Protein AF-A0A9E5U0W6-F1 (afdb_monomer)

Sequence (58 aa):
PSAKPVLLEPILEVDVLTPEDNLGEVMGDLSARRGQILGSEPSGRLTRVRAYVPEAEM

Mean predicted aligned error: 3.45 Å

Foldseek 3Di:
DDDDDDDDFDKDKDKDKAAPVCVVVVVVLCVVQVKDWPDWDDDDRTIITIIIGGPVSD

Solvent-accessible surface area (backbone atoms only — not comparable to full-atom values): 3582 Å² total; per-residue (Å²): 134,89,81,82,88,78,90,84,80,65,72,40,84,45,80,46,78,39,46,68,93,49,45,67,58,55,53,48,53,41,45,74,36,70,27,46,78,77,48,71,46,83,53,87,86,28,31,35,37,37,29,41,29,40,57,93,58,110

Secondary structure (DSSP, 8-state):
----------EEEEEEEE-GGGHHHHHHHHHHTT-EEEEEEEETTEEEEEEEEEGGG-

pLDDT: mean 95.1, std 5.26, range [64.12, 98.12]

Nearest PDB structures (foldseek):
  8p2f-assembly1_E  TM=9.971E-01  e=5.251E-05  Staphylococcus aureus subsp. aureus NCTC 8325
  8p2h-assembly1_E  TM=9.948E-01  e=7.787E-05  Staphylococcus aureus subsp. aureus NCTC 8325
  2rdo-assembly1_7  TM=9.643E-01  e=1.604E-04  Escherichia coli
  6n0i-assembly1_A  TM=9.870E-01  e=4.022E-04  Pseudomonas putida KT2440
  8hl4-assembly1_AEFG  TM=9.218E-01  e=5.586E-04  Sulfolobus acidocaldarius DSM 639

Structure (mmCIF, N/CA/C/O backbone):
data_AF-A0A9E5U0W6-F1
#
_entry.id   AF-A0A9E5U0W6-F1
#
loop_
_atom_site.group_PDB
_atom_site.id
_atom_site.type_symbol
_atom_site.label_atom_id
_atom_site.label_alt_id
_atom_site.label_comp_id
_atom_site.label_asym_id
_atom_site.label_entity_id
_atom_site.label_seq_id
_atom_site.pdbx_PDB_ins_code
_atom_site.Cartn_x
_atom_site.Cartn_y
_atom_site.Cartn_z
_atom_site.occupancy
_atom_site.B_iso_or_equiv
_atom_site.auth_seq_id
_atom_site.auth_comp_id
_atom_site.auth_asym_id
_atom_site.auth_atom_id
_atom_site.pdbx_PDB_model_num
ATOM 1 N N . PRO A 1 1 ? 26.011 3.846 -27.568 1.00 64.12 1 PRO A N 1
ATOM 2 C CA . PRO A 1 1 ? 25.361 3.641 -26.251 1.00 64.12 1 PRO A CA 1
ATOM 3 C C . PRO A 1 1 ? 24.209 2.631 -26.368 1.00 64.12 1 PRO A C 1
ATOM 5 O O . PRO A 1 1 ? 23.210 2.928 -27.012 1.00 64.12 1 PRO A O 1
ATOM 8 N N . SER A 1 2 ? 24.367 1.427 -25.814 1.00 77.88 2 SER A N 1
ATOM 9 C CA . SER A 1 2 ? 23.288 0.428 -25.800 1.00 77.88 2 SER A CA 1
ATOM 10 C C . SER A 1 2 ? 22.256 0.804 -24.739 1.00 77.88 2 SER A C 1
ATOM 12 O O . SER A 1 2 ? 22.565 0.785 -23.547 1.00 77.88 2 SER A O 1
ATOM 14 N N . ALA A 1 3 ? 21.048 1.172 -25.164 1.00 86.62 3 ALA A N 1
ATOM 15 C CA . ALA A 1 3 ? 19.934 1.410 -24.253 1.00 86.62 3 ALA A CA 1
ATOM 16 C C . ALA A 1 3 ? 19.385 0.072 -23.730 1.00 86.62 3 ALA A C 1
ATOM 18 O O . ALA A 1 3 ? 19.341 -0.915 -24.464 1.00 86.62 3 ALA A O 1
ATOM 19 N N . LYS A 1 4 ? 18.974 0.042 -22.459 1.00 91.88 4 LYS A N 1
ATOM 20 C CA . LYS A 1 4 ? 18.336 -1.108 -21.803 1.00 91.88 4 LYS A CA 1
ATOM 21 C C . LYS A 1 4 ? 16.854 -0.780 -21.592 1.00 91.88 4 LYS A C 1
ATOM 23 O O . LYS A 1 4 ? 16.521 -0.245 -20.536 1.00 91.88 4 LYS A O 1
ATOM 28 N N . PRO A 1 5 ? 15.989 -0.984 -22.600 1.00 94.50 5 PRO A N 1
ATOM 29 C CA . PRO A 1 5 ? 14.575 -0.670 -22.451 1.00 94.50 5 PRO A CA 1
ATOM 30 C C . PRO A 1 5 ? 13.942 -1.569 -21.384 1.00 94.50 5 PRO A C 1
ATOM 32 O O . PRO A 1 5 ? 14.299 -2.741 -21.261 1.00 94.50 5 PRO A O 1
ATOM 35 N N . VAL A 1 6 ? 13.000 -1.008 -20.630 1.00 95.56 6 VAL A N 1
ATOM 36 C CA . VAL A 1 6 ? 12.195 -1.712 -19.625 1.00 95.56 6 VAL A CA 1
ATOM 37 C C . VAL A 1 6 ? 10.726 -1.357 -19.820 1.00 95.56 6 VAL A C 1
ATOM 39 O O . VAL A 1 6 ? 10.411 -0.260 -20.283 1.00 95.56 6 VAL A O 1
ATOM 42 N N . LEU A 1 7 ? 9.839 -2.295 -19.487 1.00 94.88 7 LEU A N 1
ATOM 43 C CA . LEU A 1 7 ? 8.400 -2.056 -19.465 1.00 94.88 7 LEU A CA 1
ATOM 44 C C . LEU A 1 7 ? 8.020 -1.418 -18.126 1.00 94.88 7 LEU A C 1
ATOM 46 O O . LEU A 1 7 ? 8.535 -1.822 -17.085 1.00 94.88 7 LEU A O 1
ATOM 50 N N . LEU A 1 8 ? 7.133 -0.430 -18.168 1.00 96.69 8 LEU A N 1
ATOM 51 C CA . LEU A 1 8 ? 6.559 0.205 -16.985 1.00 96.69 8 LEU A CA 1
ATOM 52 C C . LEU A 1 8 ? 5.093 -0.210 -16.858 1.00 96.69 8 LEU A C 1
ATOM 54 O O . LEU A 1 8 ? 4.429 -0.432 -17.871 1.00 96.69 8 LEU A O 1
ATOM 58 N N . GLU A 1 9 ? 4.598 -0.270 -15.627 1.00 97.00 9 GLU A N 1
ATOM 59 C CA . GLU A 1 9 ? 3.173 -0.405 -15.325 1.00 97.00 9 GLU A CA 1
ATOM 60 C C . GL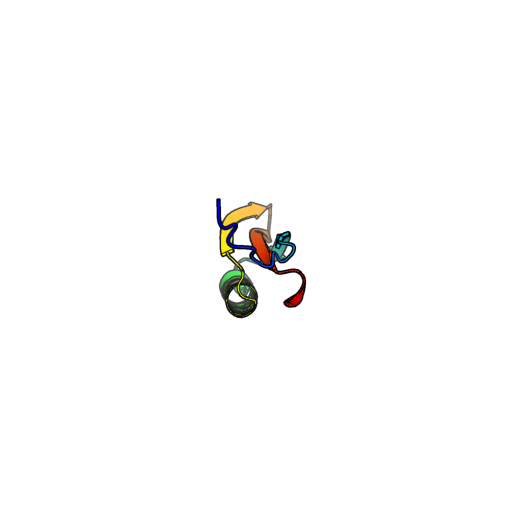U A 1 9 ? 2.670 0.845 -14.577 1.00 97.00 9 GLU A C 1
ATOM 62 O O . GLU A 1 9 ? 3.461 1.501 -13.888 1.00 97.00 9 GLU A O 1
ATOM 67 N N . PRO A 1 10 ? 1.388 1.217 -14.732 1.00 97.38 10 PRO A N 1
ATOM 68 C CA . PRO A 1 10 ? 0.778 2.297 -13.964 1.00 97.38 10 PRO A CA 1
ATOM 69 C C . PRO A 1 10 ? 0.560 1.887 -12.501 1.00 97.38 10 PRO A C 1
ATOM 71 O O . PRO A 1 10 ? 0.134 0.772 -12.197 1.00 97.38 10 PRO A O 1
ATOM 74 N N . ILE A 1 11 ? 0.839 2.824 -11.595 1.00 97.38 11 ILE A N 1
ATOM 75 C CA . ILE A 1 11 ? 0.655 2.676 -10.149 1.00 97.38 11 ILE A CA 1
ATOM 76 C C . ILE A 1 11 ? -0.408 3.675 -9.698 1.00 97.38 11 ILE A C 1
ATOM 78 O O . ILE A 1 11 ? -0.291 4.870 -9.974 1.00 97.38 11 ILE A O 1
ATOM 82 N N . LEU A 1 12 ? -1.434 3.184 -9.009 1.00 97.62 12 LEU A N 1
ATOM 83 C CA . LEU A 1 12 ? -2.535 3.977 -8.476 1.00 97.62 12 LEU A CA 1
ATOM 84 C C . LEU A 1 12 ? -2.294 4.324 -7.009 1.00 97.62 12 LEU A C 1
ATOM 86 O O . LEU A 1 12 ? -1.822 3.487 -6.244 1.00 97.62 12 LEU A O 1
ATOM 90 N N . GLU A 1 13 ? -2.669 5.536 -6.608 1.00 97.56 13 GLU A N 1
ATOM 91 C CA . GLU A 1 13 ? -2.805 5.924 -5.202 1.00 97.56 13 GLU A CA 1
ATOM 92 C C . GLU A 1 13 ? -4.241 5.652 -4.748 1.00 97.56 13 GLU A C 1
ATOM 94 O O . GLU A 1 13 ? -5.195 6.140 -5.356 1.00 97.56 13 GLU A O 1
ATOM 99 N N . VAL A 1 14 ? -4.391 4.838 -3.704 1.00 96.25 14 VAL A N 1
ATOM 100 C CA . VAL A 1 14 ? -5.683 4.371 -3.200 1.00 96.25 14 VAL A CA 1
ATOM 101 C C . VAL A 1 14 ? -5.855 4.792 -1.746 1.00 96.25 14 VAL A C 1
ATOM 103 O O . VAL A 1 14 ? -4.996 4.520 -0.904 1.00 96.25 14 VAL A O 1
ATOM 106 N N . ASP A 1 15 ? -7.016 5.381 -1.460 1.00 96.62 15 ASP A N 1
ATOM 107 C CA . ASP A 1 15 ? -7.481 5.727 -0.120 1.00 96.62 15 ASP A CA 1
ATOM 108 C C . ASP A 1 15 ? -8.649 4.816 0.276 1.00 96.62 15 ASP A C 1
ATOM 110 O O . ASP A 1 15 ? -9.742 4.903 -0.287 1.00 96.62 15 ASP A O 1
ATOM 114 N N . VAL A 1 16 ? -8.447 3.968 1.285 1.00 96.94 16 VAL A N 1
ATOM 115 C CA . VAL A 1 16 ? -9.489 3.080 1.819 1.00 96.94 16 VAL A CA 1
ATOM 116 C C . VAL A 1 16 ? -9.961 3.592 3.173 1.00 96.94 16 VAL A C 1
ATOM 118 O O . VAL A 1 16 ? -9.152 3.844 4.061 1.00 96.94 16 VAL A O 1
ATOM 121 N N . LEU A 1 17 ? -11.274 3.729 3.355 1.00 97.62 17 LEU A N 1
ATOM 122 C CA . LEU A 1 17 ? -11.894 4.049 4.641 1.00 97.62 17 LEU A CA 1
ATOM 123 C C . LEU A 1 17 ? -12.543 2.796 5.216 1.00 97.62 17 LEU A C 1
ATOM 125 O O . LEU A 1 17 ? -13.432 2.218 4.596 1.00 97.62 17 LEU A O 1
ATOM 129 N N . THR A 1 18 ? -12.124 2.398 6.411 1.00 96.44 18 THR A N 1
ATOM 130 C CA . THR A 1 18 ? -12.601 1.167 7.045 1.00 96.44 18 THR A CA 1
ATOM 131 C C . THR A 1 18 ? -12.735 1.332 8.558 1.00 96.44 18 THR A C 1
ATOM 133 O O . THR A 1 18 ? -11.989 2.118 9.139 1.00 96.44 18 THR A O 1
ATOM 136 N N . PRO A 1 19 ? -13.663 0.633 9.237 1.00 96.44 19 PRO A N 1
ATOM 137 C CA . PRO A 1 19 ? -13.633 0.518 10.693 1.00 96.44 19 PRO A CA 1
ATOM 138 C C . PRO A 1 19 ? -12.303 -0.069 11.185 1.00 96.44 19 PRO A C 1
ATOM 140 O O . PRO A 1 19 ? -11.659 -0.840 10.471 1.00 96.44 19 PRO A O 1
ATOM 143 N N . GLU A 1 20 ? -11.915 0.267 12.415 1.00 93.25 20 GLU A N 1
ATOM 144 C CA . GLU A 1 20 ? -10.653 -0.187 13.016 1.00 93.25 20 GLU A CA 1
ATOM 145 C C . GLU A 1 20 ? -10.572 -1.718 13.130 1.00 93.25 20 GLU A C 1
ATOM 147 O O . GLU A 1 20 ? -9.532 -2.298 12.824 1.00 93.25 20 GLU A O 1
ATOM 152 N N . ASP A 1 21 ? -11.696 -2.375 13.431 1.00 95.81 21 ASP A N 1
ATOM 153 C CA . ASP A 1 21 ? -11.802 -3.839 13.520 1.00 95.81 21 ASP A CA 1
ATOM 154 C C . ASP A 1 21 ? -11.432 -4.554 12.205 1.00 95.81 21 ASP A C 1
ATOM 156 O O . ASP A 1 21 ? -10.953 -5.687 12.219 1.00 95.81 21 ASP A O 1
ATOM 160 N N . ASN A 1 22 ? -11.598 -3.8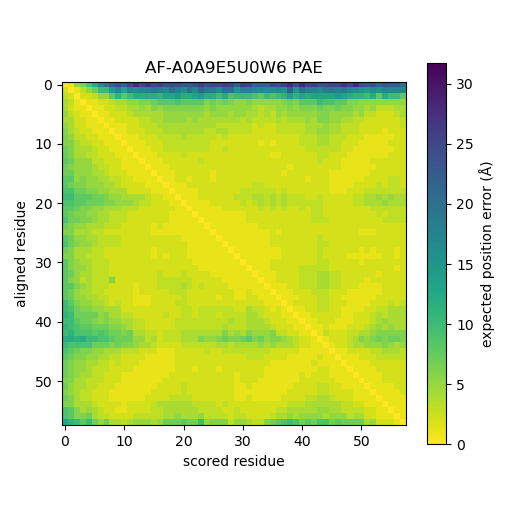73 11.066 1.00 96.25 22 ASN A N 1
ATOM 161 C CA . ASN A 1 22 ? -11.353 -4.413 9.726 1.00 96.25 22 ASN A CA 1
ATOM 162 C C . ASN A 1 22 ? -9.982 -4.000 9.159 1.00 96.25 22 ASN A C 1
ATOM 164 O O . ASN A 1 22 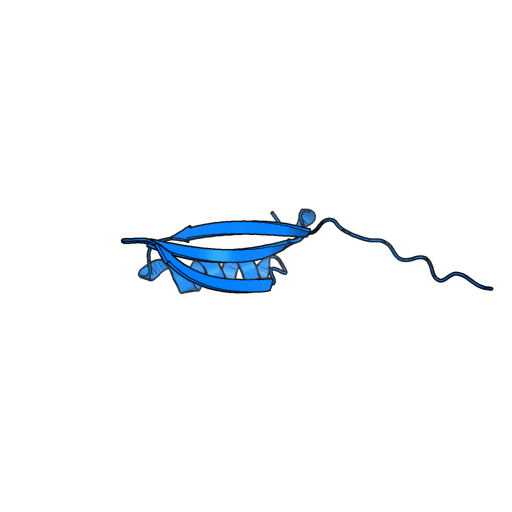? -9.649 -4.342 8.023 1.00 96.25 22 ASN A O 1
ATOM 168 N N . LEU A 1 23 ? -9.175 -3.244 9.915 1.00 95.00 23 LEU A N 1
ATOM 169 C CA . LEU A 1 23 ? -7.910 -2.691 9.425 1.00 95.00 23 LEU A CA 1
ATOM 170 C C . LEU A 1 23 ? -6.945 -3.787 8.952 1.00 95.00 23 LEU A C 1
ATOM 172 O O . LEU A 1 23 ? -6.333 -3.656 7.895 1.00 95.00 23 LEU A O 1
ATOM 176 N N . GLY A 1 24 ? -6.838 -4.883 9.707 1.00 95.75 24 GLY A N 1
ATOM 177 C CA . GLY A 1 24 ? -5.949 -5.995 9.366 1.00 95.75 24 GLY A CA 1
ATOM 178 C C . GLY A 1 24 ? -6.325 -6.689 8.054 1.00 95.75 24 GLY A C 1
ATOM 179 O O . GLY A 1 24 ? -5.442 -7.015 7.263 1.00 95.75 24 GLY A O 1
ATOM 180 N N . GLU A 1 25 ? -7.622 -6.865 7.796 1.00 97.38 25 GLU A N 1
ATOM 181 C CA . GLU A 1 25 ? -8.122 -7.468 6.556 1.00 97.38 25 GLU A CA 1
ATOM 182 C C . GLU A 1 25 ? -7.821 -6.574 5.348 1.00 97.38 25 GLU A C 1
ATOM 184 O O . GLU A 1 25 ? -7.264 -7.047 4.359 1.00 97.38 25 GLU A O 1
ATOM 189 N N . VAL A 1 26 ? -8.079 -5.265 5.464 1.00 97.19 26 VAL A N 1
ATOM 190 C CA . VAL A 1 26 ? -7.777 -4.287 4.406 1.00 97.19 26 VAL A CA 1
ATOM 191 C C . VAL A 1 26 ? -6.278 -4.228 4.106 1.00 97.19 26 VAL A C 1
ATOM 193 O O . VAL A 1 26 ? -5.878 -4.239 2.944 1.00 97.19 26 VAL A O 1
ATOM 196 N N . MET A 1 27 ? -5.425 -4.194 5.134 1.00 95.88 27 MET A N 1
ATOM 197 C CA . MET A 1 27 ? -3.971 -4.206 4.934 1.00 95.88 27 MET A CA 1
ATOM 198 C C . MET A 1 27 ? -3.492 -5.512 4.286 1.00 95.88 27 MET A C 1
ATOM 200 O O . MET A 1 27 ? -2.573 -5.486 3.463 1.00 95.88 27 MET A O 1
ATOM 204 N N . GLY A 1 28 ? -4.116 -6.639 4.638 1.00 97.19 28 GLY A N 1
ATOM 205 C CA . GLY A 1 28 ? -3.853 -7.946 4.041 1.00 97.19 28 GLY A CA 1
ATOM 206 C C . GLY A 1 28 ? -4.210 -8.002 2.556 1.00 97.19 28 GLY A C 1
ATOM 207 O O . GLY A 1 28 ? -3.372 -8.412 1.754 1.00 97.19 28 GLY A O 1
ATOM 208 N N . ASP A 1 29 ? -5.407 -7.541 2.183 1.00 97.38 29 ASP A N 1
ATOM 209 C CA . ASP A 1 29 ? -5.865 -7.510 0.786 1.00 97.38 29 ASP A CA 1
ATOM 210 C C . ASP A 1 29 ? -4.980 -6.602 -0.081 1.00 97.38 29 ASP A C 1
ATOM 212 O O . ASP A 1 29 ? -4.466 -7.033 -1.114 1.00 97.38 29 ASP A O 1
ATOM 216 N N . LEU A 1 30 ? -4.689 -5.383 0.390 1.00 96.94 30 LEU A N 1
ATOM 217 C CA . LEU A 1 30 ? -3.794 -4.460 -0.316 1.00 96.94 30 LEU A CA 1
ATOM 218 C C . LEU A 1 30 ? -2.394 -5.060 -0.505 1.00 96.94 30 LEU A C 1
ATOM 220 O O . LEU A 1 30 ? -1.821 -4.948 -1.585 1.00 96.94 30 LEU A O 1
ATOM 224 N N . SER A 1 31 ? -1.854 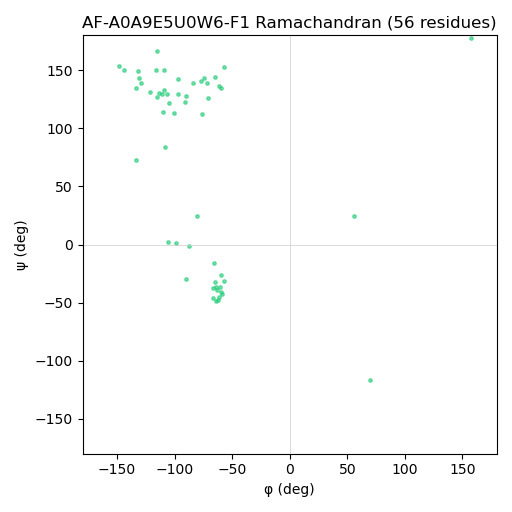-5.745 0.508 1.00 96.25 31 SER A N 1
ATOM 225 C CA . SER A 1 31 ? -0.547 -6.409 0.396 1.00 96.25 31 SER A CA 1
ATOM 226 C C . SER A 1 31 ? -0.573 -7.575 -0.600 1.00 96.25 31 SER A C 1
ATOM 228 O O . SER A 1 31 ? 0.394 -7.774 -1.337 1.00 96.25 31 SER A O 1
ATOM 230 N N . ALA A 1 32 ? -1.675 -8.333 -0.659 1.00 97.50 32 ALA A N 1
ATOM 231 C CA . ALA A 1 32 ? -1.851 -9.429 -1.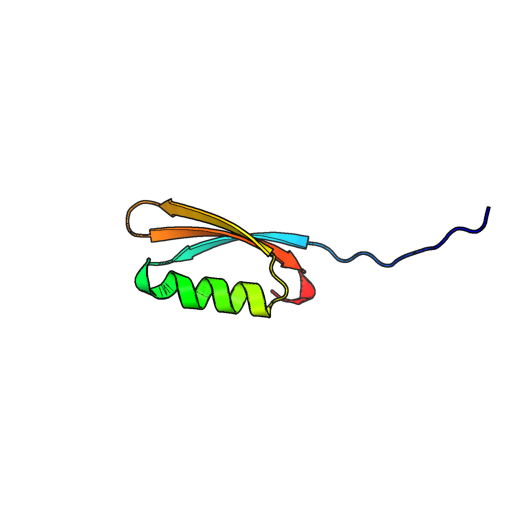613 1.00 97.50 32 ALA A CA 1
ATOM 232 C C . ALA A 1 32 ? -1.898 -8.929 -3.068 1.00 97.50 32 ALA A C 1
ATOM 234 O O . ALA A 1 32 ? -1.370 -9.592 -3.959 1.00 97.50 32 ALA A O 1
ATOM 235 N N . ARG A 1 33 ? -2.427 -7.721 -3.293 1.00 96.75 33 ARG A N 1
ATOM 236 C CA . ARG A 1 33 ? -2.482 -7.017 -4.589 1.00 96.75 33 ARG A CA 1
ATOM 237 C C . ARG A 1 33 ? -1.179 -6.303 -4.965 1.00 96.75 33 ARG A C 1
ATOM 239 O O . ARG A 1 33 ? -1.189 -5.319 -5.698 1.00 96.75 33 ARG A O 1
ATOM 246 N N . ARG A 1 34 ? -0.035 -6.747 -4.429 1.00 97.12 34 ARG A N 1
ATOM 247 C CA . ARG A 1 34 ? 1.279 -6.085 -4.584 1.00 97.12 34 ARG A CA 1
ATOM 248 C C . ARG A 1 34 ? 1.277 -4.611 -4.136 1.00 97.12 34 ARG A C 1
ATOM 250 O O . ARG A 1 34 ? 2.098 -3.823 -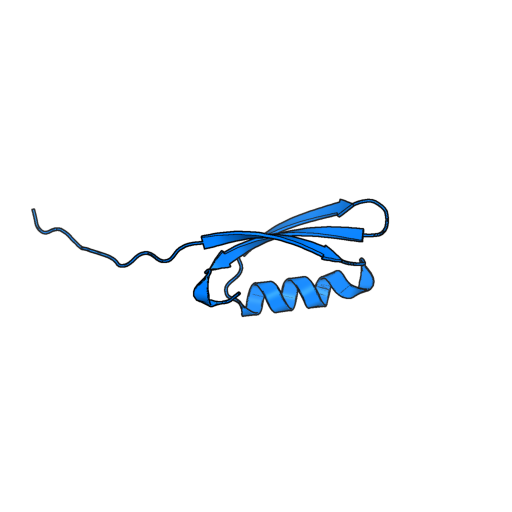4.604 1.00 97.12 34 ARG A O 1
ATOM 257 N N . GLY A 1 35 ? 0.365 -4.236 -3.240 1.00 96.94 35 GLY A N 1
ATOM 258 C CA . GLY A 1 35 ? 0.226 -2.877 -2.746 1.00 96.94 35 GLY A CA 1
ATOM 259 C C . GLY A 1 35 ? 1.292 -2.512 -1.716 1.00 96.94 35 GLY A C 1
ATOM 260 O O . GLY A 1 35 ? 1.643 -3.300 -0.837 1.00 96.94 35 GLY A O 1
ATOM 261 N N . GLN A 1 36 ? 1.789 -1.282 -1.797 1.00 97.50 36 GLN A N 1
ATOM 262 C CA . GLN A 1 36 ? 2.679 -0.681 -0.815 1.00 97.50 36 GLN A CA 1
ATOM 263 C C . GLN A 1 36 ? 1.885 0.256 0.094 1.00 97.50 36 GLN A C 1
ATOM 265 O O . GLN A 1 36 ? 1.427 1.313 -0.337 1.00 97.50 36 GLN A O 1
ATOM 270 N N . ILE A 1 37 ? 1.769 -0.100 1.373 1.00 97.50 37 ILE A N 1
ATOM 271 C CA . ILE A 1 37 ? 1.114 0.746 2.375 1.00 97.50 37 ILE A CA 1
ATOM 272 C C . ILE A 1 37 ? 1.985 1.973 2.678 1.00 97.50 37 ILE A C 1
ATOM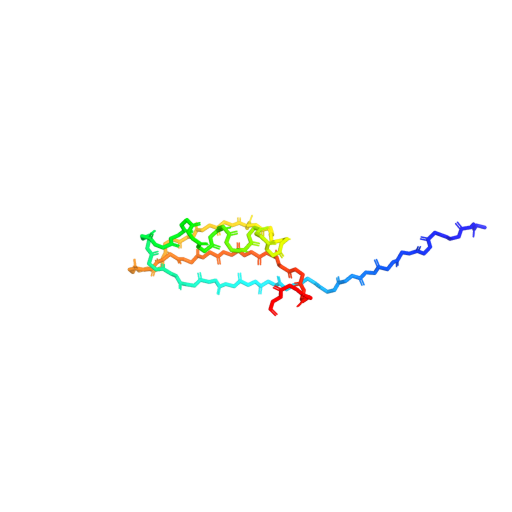 274 O O . ILE A 1 37 ? 3.154 1.844 3.040 1.00 97.50 37 ILE A O 1
ATOM 278 N N . LEU A 1 38 ? 1.397 3.162 2.559 1.00 97.12 38 LEU A N 1
ATOM 279 C CA . LEU A 1 38 ? 2.024 4.445 2.894 1.00 97.12 38 LEU A CA 1
ATOM 280 C C . LEU A 1 38 ? 1.767 4.839 4.350 1.00 97.12 38 LEU A C 1
ATOM 282 O O . LEU A 1 38 ? 2.590 5.503 4.975 1.00 97.12 38 LEU A O 1
ATOM 286 N N . GLY A 1 39 ? 0.629 4.412 4.894 1.00 95.00 39 GLY A N 1
ATOM 287 C CA . GLY A 1 39 ? 0.276 4.595 6.293 1.00 95.00 39 GLY A CA 1
ATOM 288 C C . GLY A 1 39 ? -1.226 4.532 6.525 1.00 95.00 39 GLY A C 1
ATOM 289 O O . GLY A 1 39 ? -2.020 4.411 5.591 1.00 95.00 39 GLY A O 1
ATOM 290 N N . SER A 1 4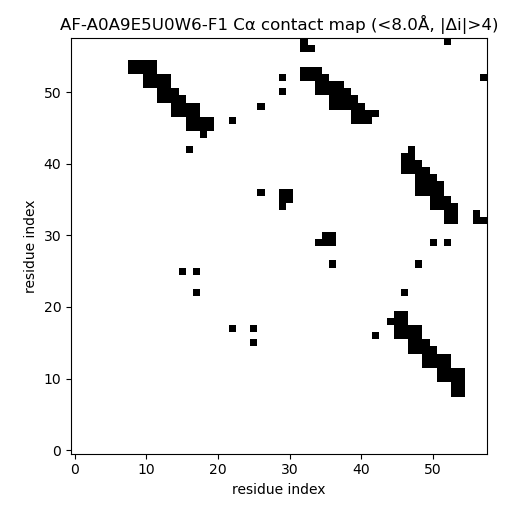0 ? -1.607 4.642 7.792 1.00 95.19 40 SER A N 1
ATOM 291 C CA . SER A 1 40 ? -2.997 4.742 8.220 1.00 95.19 40 SER A CA 1
ATOM 292 C C . SER A 1 40 ? -3.180 5.923 9.165 1.00 95.19 40 SER A C 1
ATOM 294 O O . SER A 1 40 ? -2.347 6.139 10.045 1.00 95.19 40 SER A O 1
ATOM 296 N N . GLU A 1 41 ? -4.273 6.663 9.016 1.00 95.38 41 GLU A 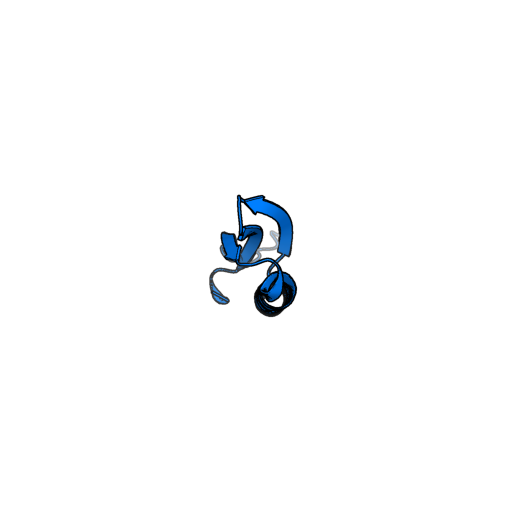N 1
ATOM 297 C CA . GLU A 1 41 ? -4.620 7.798 9.871 1.00 95.38 41 GLU A CA 1
ATOM 298 C C . GLU A 1 41 ? -6.076 7.703 10.361 1.00 95.38 41 GLU A C 1
ATOM 300 O O . GLU A 1 41 ? -6.954 7.271 9.606 1.00 95.38 41 GLU A O 1
ATOM 305 N N . PRO A 1 42 ? -6.373 8.106 11.609 1.00 94.94 42 PRO A N 1
ATOM 306 C CA . PRO A 1 42 ? -7.746 8.168 12.094 1.00 94.94 42 PRO A CA 1
ATOM 307 C C . PRO A 1 42 ? -8.596 9.152 11.278 1.00 94.94 42 PRO A C 1
ATOM 309 O O . PRO A 1 42 ? -8.190 10.281 11.006 1.00 94.94 42 PRO A O 1
ATOM 312 N N . SER A 1 43 ? -9.815 8.744 10.935 1.00 93.81 43 SER A N 1
ATOM 313 C CA . SER A 1 43 ? -10.806 9.531 10.200 1.00 93.81 43 SER A CA 1
ATOM 314 C C . SER A 1 43 ? -12.178 9.412 10.878 1.00 93.81 43 SER A C 1
ATOM 316 O O . SER A 1 43 ? -13.099 8.730 10.424 1.00 93.81 43 SER A O 1
ATOM 318 N N . GLY A 1 44 ? -12.312 10.063 12.037 1.00 92.69 44 GLY A N 1
ATOM 319 C CA . GLY A 1 44 ? -13.523 9.998 12.858 1.00 92.69 44 GLY A CA 1
ATOM 320 C C . GLY A 1 44 ? -13.708 8.618 13.491 1.00 92.69 44 GLY A C 1
ATOM 321 O O . GLY A 1 44 ? -12.901 8.213 14.317 1.00 92.69 44 GLY A O 1
ATOM 322 N N . ARG A 1 45 ? -14.787 7.912 13.126 1.00 93.19 45 ARG A N 1
ATOM 323 C CA . ARG A 1 45 ? -15.046 6.521 13.563 1.00 93.19 45 ARG A CA 1
ATOM 324 C C . ARG A 1 45 ? -14.408 5.469 12.650 1.00 93.19 45 ARG A C 1
ATOM 326 O O . ARG A 1 45 ? -14.592 4.279 12.877 1.00 93.19 45 ARG A O 1
ATOM 333 N N . LEU A 1 46 ? -13.745 5.910 11.586 1.00 97.00 46 LEU A N 1
ATOM 334 C CA . LEU A 1 46 ? -13.076 5.064 10.609 1.00 97.00 46 LEU A CA 1
ATOM 335 C C . LEU A 1 46 ? -11.574 5.331 10.659 1.00 97.00 46 LEU A C 1
ATOM 337 O O . LEU A 1 46 ? -11.122 6.348 11.183 1.00 97.00 46 LEU A O 1
ATOM 341 N N . THR A 1 47 ? -10.820 4.451 10.030 1.00 96.94 47 THR A N 1
ATOM 342 C CA . THR A 1 47 ? -9.398 4.593 9.755 1.00 96.94 47 THR A CA 1
ATOM 343 C C . THR A 1 47 ? -9.226 4.700 8.249 1.00 96.94 47 THR A C 1
ATOM 345 O O . THR A 1 47 ? -9.781 3.902 7.490 1.00 96.94 47 THR A O 1
ATOM 348 N N . ARG A 1 48 ? -8.479 5.712 7.806 1.00 97.69 48 ARG A N 1
ATOM 349 C CA . ARG A 1 48 ? -8.062 5.853 6.413 1.00 97.69 48 ARG A CA 1
ATOM 350 C C . ARG A 1 48 ? -6.730 5.149 6.222 1.00 97.69 48 ARG A C 1
ATOM 352 O O . ARG A 1 48 ? -5.789 5.445 6.947 1.00 97.69 48 ARG A O 1
ATOM 359 N N . VAL A 1 49 ? -6.640 4.265 5.239 1.00 97.75 49 VAL A N 1
ATOM 360 C CA . VAL A 1 49 ? -5.404 3.600 4.814 1.00 97.75 49 VAL A CA 1
ATOM 361 C C . VAL A 1 49 ? -5.031 4.120 3.436 1.00 97.75 49 VAL A C 1
ATOM 363 O O . VAL A 1 49 ? -5.874 4.125 2.543 1.00 97.75 49 VAL A O 1
ATOM 366 N N . ARG A 1 50 ? -3.780 4.550 3.274 1.00 97.75 50 ARG A N 1
ATOM 367 C CA . ARG A 1 50 ? -3.231 5.030 2.001 1.00 97.75 50 ARG A CA 1
ATOM 368 C C . ARG A 1 50 ? -2.234 4.024 1.460 1.00 97.75 50 ARG A C 1
ATOM 370 O O . ARG A 1 50 ? -1.368 3.565 2.213 1.00 97.75 50 ARG A O 1
ATOM 377 N N . ALA A 1 51 ? -2.335 3.692 0.180 1.00 98.12 51 ALA A N 1
ATOM 378 C CA . ALA A 1 51 ? -1.451 2.727 -0.459 1.00 98.12 51 ALA A CA 1
ATOM 379 C C . ALA A 1 51 ? -1.213 3.037 -1.939 1.00 98.12 51 ALA A C 1
ATOM 381 O O . ALA A 1 51 ? -2.064 3.620 -2.606 1.00 98.12 51 ALA A O 1
ATOM 382 N N . TYR A 1 52 ? -0.069 2.588 -2.452 1.00 98.12 52 TYR A N 1
ATOM 383 C CA . TYR A 1 52 ? 0.175 2.480 -3.886 1.00 98.12 52 TYR A CA 1
ATOM 384 C C . TYR A 1 52 ? -0.093 1.057 -4.358 1.00 98.12 52 TYR A C 1
ATOM 386 O O . TYR A 1 52 ? 0.450 0.126 -3.773 1.00 98.12 52 TYR A O 1
ATOM 394 N N . VAL A 1 53 ? -0.891 0.877 -5.408 1.00 97.75 53 VAL A N 1
ATOM 395 C CA . VAL A 1 53 ? -1.261 -0.445 -5.940 1.00 97.75 53 VAL A CA 1
ATOM 396 C C . VAL A 1 53 ? -1.105 -0.443 -7.463 1.00 97.75 53 VAL A C 1
ATOM 398 O O . VAL A 1 53 ? -1.525 0.524 -8.103 1.00 97.75 53 VAL A O 1
ATOM 401 N N . PRO A 1 54 ? -0.504 -1.474 -8.080 1.00 97.88 54 PRO A N 1
ATOM 402 C CA . PRO A 1 54 ? -0.500 -1.593 -9.534 1.00 97.88 54 PRO A CA 1
ATOM 403 C C . PRO A 1 54 ? -1.925 -1.674 -10.090 1.00 97.88 54 PRO A C 1
ATOM 405 O O . PRO A 1 54 ? -2.738 -2.443 -9.585 1.00 97.88 54 PRO A O 1
ATOM 408 N N . GLU A 1 55 ? -2.230 -0.921 -11.152 1.00 96.31 55 GLU A N 1
ATOM 409 C CA . GLU A 1 55 ? -3.588 -0.878 -11.734 1.00 96.31 55 GLU A CA 1
ATOM 410 C C . GLU A 1 55 ? -4.098 -2.267 -12.151 1.00 96.31 55 GLU A C 1
ATOM 412 O O . GLU A 1 55 ? -5.288 -2.544 -12.059 1.00 96.31 55 GLU A O 1
ATOM 417 N N . ALA A 1 56 ? -3.197 -3.165 -12.560 1.00 96.62 56 ALA A N 1
ATOM 418 C CA . ALA A 1 56 ? -3.539 -4.527 -12.967 1.00 96.62 56 ALA A CA 1
ATOM 419 C C . ALA A 1 56 ? -4.085 -5.415 -11.829 1.00 96.62 56 ALA A C 1
ATOM 421 O O . ALA A 1 56 ? -4.641 -6.473 -12.113 1.00 96.62 56 ALA A O 1
ATOM 422 N N . GLU A 1 57 ? -3.907 -5.014 -10.567 1.00 93.62 57 GLU A N 1
ATOM 423 C CA . GLU A 1 57 ? -4.300 -5.779 -9.375 1.00 93.62 57 GLU A CA 1
ATOM 424 C C . GLU A 1 57 ? -5.556 -5.215 -8.688 1.00 93.62 57 GLU A C 1
ATOM 426 O O . GLU A 1 57 ? -5.939 -5.714 -7.628 1.00 93.62 57 GLU A O 1
ATOM 431 N N . MET A 1 58 ? -6.174 -4.159 -9.234 1.00 86.00 58 MET A N 1
ATOM 432 C CA . MET A 1 58 ? -7.350 -3.489 -8.654 1.00 86.00 58 MET A CA 1
ATOM 433 C C . MET A 1 58 ? -8.669 -4.081 -9.150 1.00 86.00 58 MET A C 1
ATOM 435 O O . MET A 1 58 ? -8.862 -4.190 -10.379 1.00 86.00 58 MET A O 1
#

Radius of gyration: 15.0 Å; Cα contacts (8 Å, |Δi|>4): 90; chains: 1; bounding box: 40×19×40 Å